Protein AF-A0A452XB83-F1 (afdb_monomer)

Mean predicted aligned error: 9.09 Å

Radius of gyration: 18.93 Å; Cα contacts (8 Å, |Δi|>4): 7; chains: 1; bounding box: 47×20×42 Å

pLDDT: mean 86.32, std 14.94, range [41.88, 97.19]

Foldseek 3Di:
DCPPPPPPPPPDDPVRVVVVVVVVVVVPVVVVVVVVLVVVCVVPNPDDPCPDPVNVVVVVVVD

Organism: Aegilops tauschii subsp. strangulata (NCBI:txid200361)

Secondary structure (DSSP, 8-state):
---------S---HHHHHHHHHHHHHHHHHHHHHHHHHHHHHHS-SS-GGGSHHHHHHHHTT-

Structure (mmCIF, N/CA/C/O backbone):
data_AF-A0A452XB83-F1
#
_entry.id   AF-A0A452XB83-F1
#
loop_
_atom_site.group_PDB
_atom_site.id
_atom_site.type_symbol
_atom_site.label_atom_id
_atom_site.label_alt_id
_atom_site.label_comp_id
_atom_site.label_asym_id
_atom_site.label_entity_id
_atom_site.label_seq_id
_atom_site.pdbx_PDB_ins_code
_atom_site.Cartn_x
_atom_site.Cartn_y
_atom_site.Cartn_z
_atom_site.occupancy
_atom_site.B_iso_or_equiv
_atom_site.auth_seq_id
_atom_site.auth_comp_id
_atom_site.auth_asym_id
_atom_site.auth_atom_id
_atom_site.pdbx_PDB_model_num
ATOM 1 N N . ASP A 1 1 ? 3.348 -14.147 9.278 1.00 41.88 1 ASP A N 1
ATOM 2 C CA . ASP A 1 1 ? 2.949 -12.820 9.772 1.00 41.88 1 ASP A CA 1
ATOM 3 C C . ASP A 1 1 ? 2.257 -12.956 11.113 1.00 41.88 1 ASP A C 1
ATOM 5 O O . ASP A 1 1 ? 1.088 -13.315 11.173 1.00 41.88 1 ASP A O 1
ATOM 9 N N . HIS A 1 2 ? 2.999 -12.754 12.202 1.00 48.00 2 HIS A N 1
ATOM 10 C CA . HIS A 1 2 ? 2.412 -12.638 13.535 1.00 48.00 2 HIS A CA 1
ATOM 11 C C . HIS A 1 2 ? 1.905 -11.201 13.676 1.00 48.00 2 HIS A C 1
ATOM 13 O O . HIS A 1 2 ? 2.563 -10.340 14.254 1.00 48.00 2 HIS A O 1
ATOM 19 N N . MET A 1 3 ? 0.738 -10.920 13.099 1.00 48.47 3 MET A N 1
ATOM 20 C CA . MET A 1 3 ? -0.028 -9.757 13.529 1.00 48.47 3 MET A CA 1
ATOM 21 C C . MET A 1 3 ? -0.357 -10.009 14.998 1.00 48.47 3 MET A C 1
ATOM 23 O O . MET A 1 3 ? -1.038 -10.984 15.318 1.00 48.47 3 MET A O 1
ATOM 27 N N . CYS A 1 4 ? 0.215 -9.202 15.889 1.00 55.91 4 CYS A N 1
ATOM 28 C CA . CYS A 1 4 ? -0.059 -9.244 17.318 1.00 55.91 4 CYS A CA 1
ATOM 29 C C . CYS A 1 4 ? -1.576 -9.081 17.513 1.00 55.91 4 CYS A C 1
ATOM 31 O O . CYS A 1 4 ? -2.089 -7.965 17.513 1.00 55.91 4 CYS A O 1
ATOM 33 N N . ARG A 1 5 ? -2.315 -10.193 17.621 1.00 58.78 5 ARG A N 1
ATOM 34 C CA . ARG A 1 5 ? -3.699 -10.194 18.097 1.00 58.78 5 ARG A CA 1
ATOM 35 C C . ARG A 1 5 ? -3.622 -9.899 19.586 1.00 58.78 5 ARG A C 1
ATOM 37 O O . ARG A 1 5 ? -3.546 -10.806 20.407 1.00 58.78 5 ARG A O 1
ATOM 44 N N . GLN A 1 6 ? -3.572 -8.615 19.917 1.00 59.97 6 GLN A N 1
ATOM 45 C CA . GLN A 1 6 ? -3.976 -8.160 21.238 1.00 59.97 6 GLN A CA 1
ATOM 46 C C . GLN A 1 6 ? -5.399 -8.704 21.456 1.00 59.97 6 GLN A C 1
ATOM 48 O O . GLN A 1 6 ? -6.232 -8.548 20.555 1.00 59.97 6 GLN A O 1
ATOM 53 N N . PRO A 1 7 ? -5.688 -9.405 22.563 1.00 52.06 7 PRO A N 1
ATOM 54 C CA . PRO A 1 7 ? -7.051 -9.806 22.852 1.00 52.06 7 PRO A CA 1
ATOM 55 C C . PRO A 1 7 ? -7.881 -8.529 23.003 1.00 52.06 7 PRO A C 1
ATOM 57 O O . PRO A 1 7 ? -7.682 -7.737 23.921 1.00 52.06 7 PRO A O 1
ATOM 60 N N . SER A 1 8 ? -8.793 -8.316 22.058 1.00 59.84 8 SER A N 1
ATOM 61 C CA . SER A 1 8 ? -9.788 -7.243 22.033 1.00 59.84 8 SER A CA 1
ATOM 62 C C . SER A 1 8 ? -10.888 -7.501 23.072 1.00 59.84 8 SER A C 1
ATOM 64 O O . SER A 1 8 ? -12.071 -7.481 22.752 1.00 59.84 8 SER A O 1
ATOM 66 N N . THR A 1 9 ? -10.503 -7.861 24.294 1.00 54.81 9 THR A N 1
ATOM 67 C CA . THR A 1 9 ? -11.415 -8.188 25.402 1.00 54.81 9 THR A CA 1
ATOM 68 C C . THR A 1 9 ? -11.625 -7.010 26.348 1.00 54.81 9 THR A C 1
ATOM 70 O O . THR A 1 9 ? -12.157 -7.188 27.437 1.00 54.81 9 THR A O 1
ATOM 73 N N . LEU A 1 10 ? -11.204 -5.806 25.958 1.00 64.19 10 LEU A N 1
ATOM 74 C CA . LEU A 1 10 ? -11.741 -4.573 26.519 1.00 64.19 10 LEU A CA 1
ATOM 75 C C . LEU A 1 10 ? -12.911 -4.179 25.623 1.00 64.19 10 LEU A C 1
ATOM 77 O O . LEU A 1 10 ? -12.700 -3.770 24.482 1.00 64.19 10 LEU A O 1
ATOM 81 N N . GLU A 1 11 ? -14.133 -4.376 26.114 1.00 74.19 11 GLU A N 1
ATOM 82 C CA . GLU A 1 11 ? -15.313 -3.777 25.497 1.00 74.19 11 GLU A CA 1
ATOM 83 C C . GLU A 1 11 ? -15.114 -2.261 25.520 1.00 74.19 11 GLU A C 1
ATOM 85 O O . GLU A 1 11 ? -15.209 -1.618 26.564 1.00 74.19 11 GLU A O 1
ATOM 90 N N . LEU A 1 12 ? -14.738 -1.710 24.367 1.00 78.44 12 LEU A N 1
ATOM 91 C CA . LEU A 1 12 ? -14.659 -0.273 24.162 1.00 78.44 12 LEU A CA 1
ATOM 92 C C . LEU A 1 12 ? -16.052 0.314 24.375 1.00 78.44 12 LEU A C 1
ATOM 94 O O . LEU A 1 12 ? -17.048 -0.286 23.954 1.00 78.44 12 LEU A O 1
ATOM 98 N N . SER A 1 13 ? -16.123 1.491 24.987 1.00 90.00 13 SER A N 1
ATOM 99 C CA . SER A 1 13 ? -17.374 2.241 25.044 1.00 90.00 13 SER A CA 1
ATOM 100 C C . SER A 1 13 ? -17.897 2.519 23.623 1.00 90.00 13 SER A C 1
ATOM 102 O O . SER A 1 13 ? -17.115 2.540 22.667 1.00 90.00 13 SER A O 1
ATOM 104 N N . PRO A 1 14 ? -19.210 2.743 23.444 1.00 90.44 14 PRO A N 1
ATOM 105 C CA . PRO A 1 14 ? -19.781 3.016 22.124 1.00 90.44 14 PRO A CA 1
ATOM 106 C C . PRO A 1 14 ? -19.085 4.172 21.388 1.00 90.44 14 PRO A C 1
ATOM 108 O O . PRO A 1 14 ? -18.839 4.082 20.186 1.00 90.44 14 PRO A O 1
ATOM 111 N N . ASP A 1 15 ? -18.696 5.217 22.123 1.00 90.81 15 ASP A N 1
ATOM 112 C CA . ASP A 1 15 ? -17.996 6.379 21.573 1.00 90.81 15 ASP A CA 1
ATOM 113 C C . ASP A 1 15 ? -16.569 6.029 21.125 1.00 90.81 15 ASP A C 1
ATOM 115 O O . ASP A 1 15 ? -16.122 6.457 20.060 1.00 90.81 15 ASP A O 1
ATOM 119 N N . GLU A 1 16 ? -15.857 5.199 21.893 1.00 90.19 16 GLU A N 1
ATOM 120 C CA . GLU A 1 16 ? -14.525 4.711 21.518 1.00 90.19 16 GLU A CA 1
ATOM 121 C C . GLU A 1 16 ? -14.576 3.791 20.294 1.00 90.19 16 GLU A C 1
ATOM 123 O O . GLU A 1 16 ? -13.689 3.860 19.443 1.00 90.19 16 GLU A O 1
ATOM 128 N N . GLN A 1 17 ? -15.612 2.954 20.167 1.00 89.38 17 GLN A N 1
ATOM 129 C CA . GLN A 1 17 ? -15.812 2.112 18.981 1.00 89.38 17 GLN A CA 1
ATOM 130 C C . GLN A 1 17 ? -16.059 2.963 17.734 1.00 89.38 17 GLN A C 1
ATOM 132 O O . GLN A 1 17 ? -15.444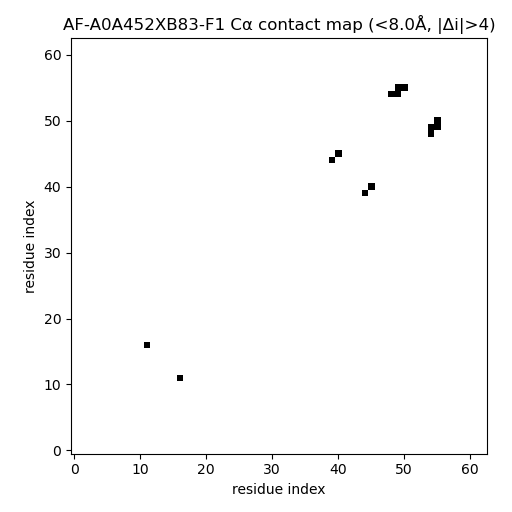 2.717 16.695 1.00 89.38 17 GLN A O 1
ATOM 137 N N . LEU A 1 18 ? -16.910 3.987 17.847 1.00 90.75 18 LEU A 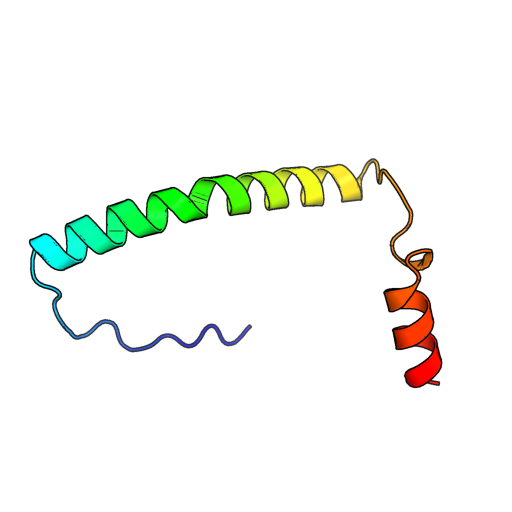N 1
ATOM 138 C CA . LEU A 1 18 ? -17.200 4.907 16.751 1.00 90.75 18 LEU A CA 1
ATOM 139 C C . LEU A 1 18 ? -15.941 5.675 16.326 1.00 90.75 18 LEU A C 1
ATOM 141 O O . LEU A 1 18 ? -15.597 5.693 15.143 1.00 90.75 18 LEU A O 1
ATOM 145 N N . ALA A 1 19 ? -15.200 6.235 17.285 1.00 91.25 19 ALA A N 1
ATOM 146 C CA . ALA A 1 19 ? -13.950 6.944 17.017 1.00 91.25 19 ALA A CA 1
ATOM 147 C C . ALA A 1 19 ? -12.884 6.029 16.383 1.00 91.25 19 ALA A C 1
ATOM 149 O O . ALA A 1 19 ? -12.149 6.446 15.478 1.00 91.25 19 ALA A O 1
ATOM 150 N N . ALA A 1 20 ? -12.806 4.769 16.823 1.00 89.12 20 ALA A N 1
ATOM 151 C CA . ALA A 1 20 ? -11.919 3.771 16.236 1.00 89.12 20 ALA A CA 1
ATOM 152 C C . ALA A 1 20 ? -12.317 3.437 14.791 1.00 89.12 20 ALA A C 1
ATOM 154 O O . ALA A 1 20 ? -11.442 3.352 13.928 1.00 89.12 20 ALA A O 1
ATOM 155 N N . GLU A 1 21 ? -13.612 3.297 14.499 1.00 90.50 21 GLU A N 1
ATOM 156 C CA . GLU A 1 21 ? -14.108 3.043 13.145 1.00 90.50 21 GLU A CA 1
ATOM 157 C C . GLU A 1 21 ? -13.831 4.226 12.203 1.00 90.50 21 GLU A C 1
ATOM 159 O O . GLU A 1 21 ? -13.368 4.033 11.075 1.00 90.50 21 GLU A O 1
ATOM 164 N N . GLU A 1 22 ? -14.061 5.459 12.656 1.00 91.62 22 GLU A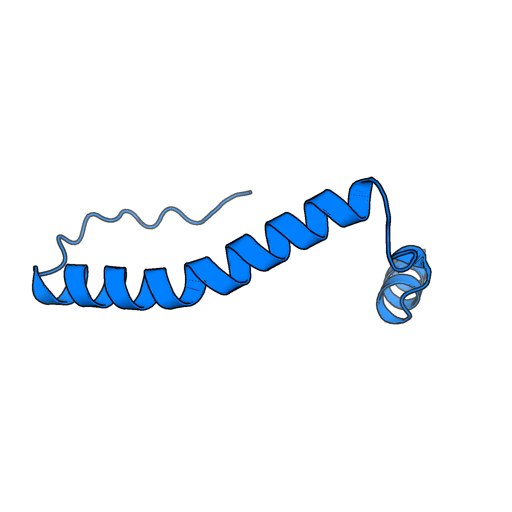 N 1
ATOM 165 C CA . GLU A 1 22 ? -13.763 6.672 11.884 1.00 91.62 22 GLU A CA 1
ATOM 166 C C . GLU A 1 22 ? -12.268 6.804 11.585 1.00 91.62 22 GLU A C 1
ATOM 168 O O . GLU A 1 22 ? -11.869 7.043 10.439 1.00 91.62 22 GLU A O 1
ATOM 173 N N . THR A 1 23 ? -11.431 6.568 12.596 1.00 89.62 23 THR A N 1
ATOM 174 C CA . THR A 1 23 ? -9.974 6.562 12.440 1.00 89.62 23 THR A CA 1
ATOM 175 C C . THR A 1 23 ? -9.536 5.459 11.481 1.00 89.62 23 THR A C 1
ATOM 177 O O . THR A 1 23 ? -8.710 5.692 10.601 1.00 89.62 23 THR A O 1
ATOM 180 N N . PHE A 1 24 ? -10.110 4.260 11.590 1.00 90.44 24 PHE A N 1
ATOM 181 C CA . PHE A 1 24 ? -9.800 3.142 10.704 1.00 90.44 24 PHE A CA 1
ATOM 182 C C . PHE A 1 24 ? -10.115 3.475 9.239 1.00 90.44 24 PHE A C 1
ATOM 184 O O . PHE A 1 24 ? -9.261 3.282 8.370 1.00 90.44 24 PHE A O 1
ATOM 191 N N . LYS A 1 25 ? -11.284 4.071 8.964 1.00 91.56 25 LYS A N 1
ATOM 192 C CA . LYS A 1 25 ? -11.697 4.500 7.613 1.00 91.56 25 LYS A CA 1
ATOM 193 C C . LYS A 1 25 ? -10.712 5.477 6.969 1.00 91.56 25 LYS A C 1
ATOM 195 O O . LYS A 1 25 ? -10.532 5.439 5.748 1.00 91.56 25 LYS A O 1
ATOM 200 N N . LEU A 1 26 ? -10.052 6.327 7.761 1.00 92.44 26 LEU A N 1
ATOM 201 C CA . LEU A 1 26 ? -9.011 7.232 7.267 1.00 92.44 26 LEU A CA 1
ATOM 202 C C . LEU A 1 26 ? -7.815 6.460 6.686 1.00 92.44 26 LEU A C 1
ATOM 204 O O . LEU A 1 26 ? -7.277 6.845 5.647 1.00 92.44 26 LEU A O 1
ATOM 208 N N . TYR A 1 27 ? -7.436 5.348 7.319 1.00 92.88 27 TYR A N 1
ATOM 209 C CA . TYR A 1 27 ? -6.316 4.509 6.892 1.00 92.88 27 TYR A CA 1
ATOM 210 C C . TYR A 1 27 ? -6.682 3.492 5.804 1.00 92.88 27 TYR A C 1
ATOM 212 O O . TYR A 1 27 ? -5.791 3.063 5.070 1.00 92.88 27 TYR A O 1
ATOM 220 N N . CYS A 1 28 ? -7.958 3.130 5.636 1.00 93.75 28 CYS A N 1
ATOM 221 C CA . CYS A 1 28 ? -8.367 2.175 4.597 1.00 93.75 28 CYS A CA 1
ATOM 222 C C . CYS A 1 28 ? -7.980 2.646 3.189 1.00 93.75 28 CYS A C 1
ATOM 224 O O . CYS A 1 28 ? -7.353 1.902 2.436 1.00 93.75 28 CYS A O 1
ATOM 226 N N . LYS A 1 29 ? -8.282 3.906 2.851 1.00 91.12 29 LYS A N 1
ATOM 227 C CA . LYS A 1 29 ? -8.059 4.463 1.504 1.00 91.12 29 LYS A CA 1
ATOM 228 C C . LYS A 1 29 ? -6.605 4.353 1.015 1.00 91.12 29 LYS A C 1
ATOM 230 O O . LYS A 1 29 ? -6.400 3.849 -0.092 1.00 91.12 29 LYS A O 1
ATOM 235 N N . PRO A 1 30 ? -5.577 4.796 1.770 1.00 96.12 30 PRO A N 1
ATOM 236 C CA . PRO A 1 30 ? -4.195 4.656 1.315 1.00 96.12 30 PRO A CA 1
ATOM 237 C C . PRO A 1 30 ? -3.752 3.190 1.208 1.00 96.12 30 PRO A C 1
ATOM 239 O O . PRO A 1 30 ? -3.003 2.852 0.293 1.00 96.12 30 PRO A O 1
ATOM 242 N N . VAL A 1 31 ? -4.233 2.305 2.088 1.00 96.25 31 VAL A N 1
ATOM 243 C CA . VAL A 1 31 ? -3.902 0.871 2.038 1.00 96.25 31 VAL A CA 1
ATOM 244 C C . VAL A 1 31 ? -4.484 0.216 0.783 1.00 96.25 31 VAL A C 1
ATOM 246 O O . VAL A 1 31 ? -3.768 -0.470 0.053 1.00 96.25 31 VAL A O 1
ATOM 249 N N . GLU A 1 32 ? -5.758 0.466 0.484 1.00 96.25 32 GLU A N 1
ATOM 250 C CA . GLU A 1 32 ? -6.425 -0.036 -0.721 1.00 96.25 32 GLU A CA 1
ATOM 251 C C . GLU A 1 32 ? -5.723 0.437 -1.997 1.00 96.25 32 GLU A C 1
ATOM 253 O O . GLU A 1 32 ? -5.470 -0.361 -2.903 1.00 96.25 32 GLU A O 1
ATOM 258 N N . LEU A 1 33 ? -5.341 1.716 -2.047 1.00 96.38 33 LEU A N 1
ATOM 259 C CA . LEU A 1 33 ? -4.603 2.278 -3.173 1.00 96.38 33 LEU A CA 1
ATOM 260 C C . LEU A 1 33 ? -3.259 1.567 -3.381 1.00 96.38 33 LEU A C 1
ATOM 262 O O . LEU A 1 33 ? -2.949 1.151 -4.500 1.00 96.38 33 LEU A O 1
ATOM 266 N N . CYS A 1 34 ? -2.472 1.394 -2.316 1.00 95.94 34 CYS A N 1
ATOM 267 C CA . CYS A 1 34 ? -1.192 0.690 -2.381 1.00 95.94 34 CYS A CA 1
ATOM 268 C C . CYS A 1 34 ? -1.360 -0.755 -2.862 1.00 95.94 34 CYS A C 1
ATOM 270 O O . CYS A 1 34 ? -0.584 -1.202 -3.705 1.00 95.94 34 CYS A O 1
ATOM 272 N N . ASN A 1 35 ? -2.402 -1.456 -2.410 1.00 96.94 35 ASN A N 1
ATOM 273 C CA . ASN A 1 35 ? -2.699 -2.819 -2.854 1.00 96.94 35 ASN A CA 1
ATOM 274 C C . ASN A 1 35 ? -3.019 -2.874 -4.356 1.00 96.94 35 ASN A C 1
ATOM 276 O O . ASN A 1 35 ? -2.531 -3.756 -5.067 1.00 96.94 35 ASN A O 1
ATOM 280 N N . VAL A 1 36 ? -3.799 -1.914 -4.869 1.00 97.12 36 VAL A N 1
ATOM 281 C CA . VAL A 1 36 ? -4.096 -1.809 -6.308 1.00 97.12 36 VAL A CA 1
ATOM 282 C C . VAL A 1 36 ? -2.824 -1.547 -7.112 1.00 97.12 36 VAL A C 1
ATOM 284 O O . VAL A 1 36 ? -2.599 -2.200 -8.133 1.00 97.12 36 VAL A O 1
ATOM 287 N N . ILE A 1 37 ? -1.977 -0.619 -6.659 1.00 95.88 37 ILE A N 1
ATOM 288 C CA . ILE A 1 37 ? -0.700 -0.307 -7.315 1.00 95.88 37 ILE A CA 1
ATOM 289 C C . ILE A 1 37 ? 0.217 -1.532 -7.304 1.00 95.88 37 ILE A C 1
ATOM 291 O O . ILE A 1 37 ? 0.774 -1.881 -8.343 1.00 95.88 37 ILE A O 1
ATOM 295 N N . GLN A 1 38 ? 0.336 -2.216 -6.165 1.00 95.12 38 GLN A N 1
ATOM 296 C CA . GLN A 1 38 ? 1.160 -3.413 -6.028 1.00 95.12 38 GLN A CA 1
ATOM 297 C C . GLN A 1 38 ? 0.696 -4.515 -6.978 1.00 95.12 38 GLN A C 1
ATOM 299 O O . GLN A 1 38 ? 1.527 -5.096 -7.670 1.00 95.12 38 GLN A O 1
ATOM 304 N N . LYS A 1 39 ? -0.617 -4.762 -7.067 1.00 96.88 39 LYS A N 1
ATOM 305 C CA . LYS A 1 39 ? -1.178 -5.748 -7.997 1.00 96.88 39 LYS A CA 1
ATOM 306 C C . LYS A 1 39 ? -0.850 -5.400 -9.448 1.00 96.88 39 LYS A C 1
ATOM 30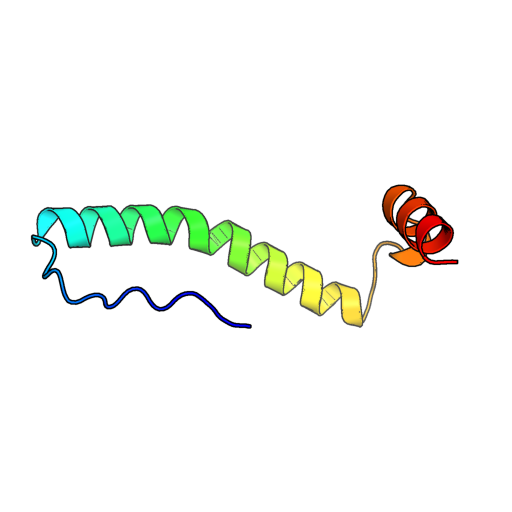8 O O . LYS A 1 39 ? -0.393 -6.264 -10.182 1.00 96.88 39 LYS A O 1
ATOM 313 N N . ARG A 1 40 ? -1.015 -4.136 -9.853 1.00 96.12 40 ARG A N 1
ATOM 314 C CA . ARG A 1 40 ? -0.675 -3.678 -11.215 1.00 96.12 40 ARG A CA 1
ATOM 315 C C . ARG A 1 40 ? 0.816 -3.797 -11.520 1.00 96.12 40 ARG A C 1
ATOM 317 O O . ARG A 1 40 ? 1.181 -4.118 -12.644 1.00 96.12 40 ARG A O 1
ATOM 324 N N . ALA A 1 41 ? 1.670 -3.556 -10.529 1.00 95.31 41 ALA A N 1
ATOM 325 C CA . ALA A 1 41 ? 3.115 -3.640 -10.687 1.00 95.31 41 ALA A CA 1
ATOM 326 C C . ALA A 1 41 ? 3.625 -5.076 -10.907 1.00 95.31 41 ALA A C 1
ATOM 328 O O . ALA A 1 41 ? 4.757 -5.231 -11.359 1.00 95.31 41 ALA A O 1
ATOM 329 N N . LEU A 1 42 ? 2.820 -6.107 -10.607 1.00 93.12 42 LEU A N 1
ATOM 330 C CA . LEU A 1 42 ? 3.152 -7.496 -10.947 1.00 93.12 42 LEU A CA 1
ATOM 331 C C . LEU A 1 42 ? 3.172 -7.710 -12.464 1.00 93.12 42 LEU A C 1
ATOM 333 O O . LEU A 1 42 ? 4.063 -8.391 -12.965 1.00 93.12 42 LEU A O 1
ATOM 337 N N . ASP A 1 43 ? 2.232 -7.087 -13.176 1.00 95.81 43 ASP A N 1
ATOM 338 C CA . ASP A 1 43 ? 2.074 -7.250 -14.623 1.00 95.81 43 ASP A CA 1
ATOM 339 C C . ASP A 1 43 ? 2.816 -6.159 -15.412 1.00 95.81 43 ASP A C 1
ATOM 341 O O . ASP A 1 43 ? 3.459 -6.440 -16.422 1.00 95.8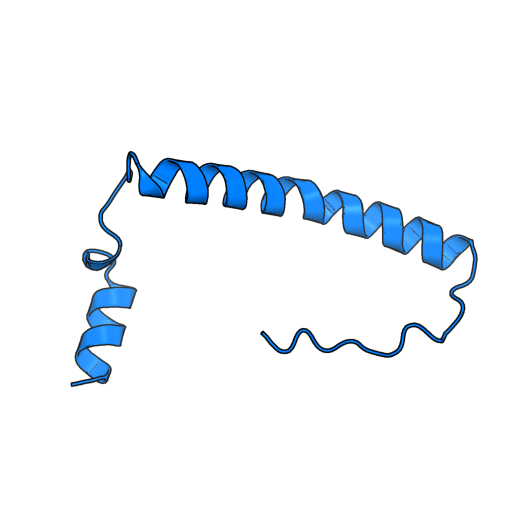1 43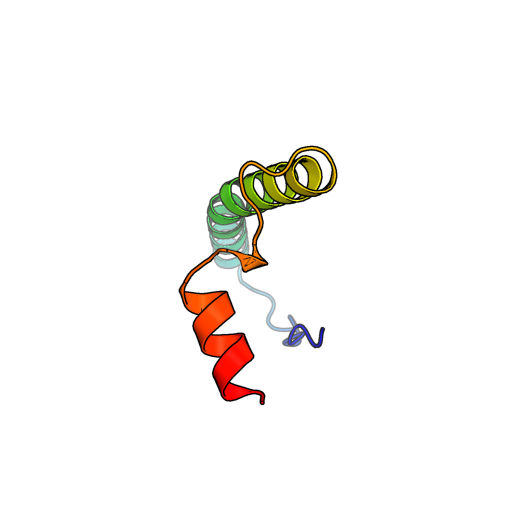 ASP A O 1
ATOM 345 N N . ASN A 1 44 ? 2.748 -4.903 -14.952 1.00 95.44 44 ASN A N 1
ATOM 346 C CA . ASN A 1 44 ? 3.361 -3.747 -15.609 1.00 95.44 44 ASN A CA 1
ATOM 347 C C . ASN A 1 44 ? 4.087 -2.847 -14.590 1.00 95.44 44 ASN A C 1
ATOM 349 O O . ASN A 1 44 ? 3.532 -1.842 -14.124 1.00 95.44 44 ASN A O 1
ATOM 353 N N . PRO A 1 45 ? 5.318 -3.207 -14.193 1.00 94.81 45 PRO A N 1
ATOM 354 C CA . PRO A 1 45 ? 6.082 -2.425 -13.236 1.00 94.81 45 PRO A CA 1
ATOM 355 C C . PRO A 1 45 ? 6.554 -1.102 -13.852 1.00 94.81 45 PRO A C 1
ATOM 357 O O . PRO A 1 45 ? 7.216 -1.087 -14.886 1.00 94.81 45 PRO A O 1
ATOM 360 N N . ALA A 1 46 ? 6.312 0.014 -13.159 1.00 93.25 46 ALA A N 1
ATOM 361 C CA . ALA A 1 46 ? 6.838 1.325 -13.561 1.00 93.25 46 ALA A CA 1
ATOM 362 C C . ALA A 1 46 ? 8.379 1.393 -13.511 1.00 93.25 46 ALA A C 1
ATOM 364 O O . ALA A 1 46 ? 9.002 2.176 -14.223 1.00 93.25 46 ALA A O 1
ATOM 365 N N . PHE A 1 47 ? 8.998 0.580 -12.655 1.00 93.44 47 PHE A N 1
ATOM 366 C CA . PHE A 1 47 ? 10.443 0.422 -12.549 1.00 93.44 47 PHE A CA 1
ATOM 367 C C . PHE A 1 47 ? 10.779 -0.942 -11.941 1.00 93.44 47 PHE A C 1
ATOM 369 O O . PHE A 1 47 ? 9.963 -1.591 -11.287 1.00 93.44 47 PHE A O 1
ATOM 376 N N . LEU A 1 48 ? 12.028 -1.366 -12.099 1.00 92.50 48 LEU A N 1
ATOM 377 C CA . LEU A 1 48 ? 12.522 -2.611 -11.523 1.00 92.50 48 LEU A CA 1
ATOM 378 C C . LEU A 1 48 ? 12.991 -2.374 -10.082 1.00 92.50 48 LEU A C 1
ATOM 380 O O . LEU A 1 48 ? 13.941 -1.627 -9.861 1.00 92.50 48 LEU A O 1
ATOM 384 N N . GLN A 1 49 ? 12.386 -3.048 -9.097 1.00 92.50 49 GLN A N 1
ATOM 385 C CA . GLN A 1 49 ? 12.729 -2.877 -7.672 1.00 92.50 49 GLN A CA 1
ATOM 386 C C . GLN A 1 49 ? 14.231 -3.051 -7.378 1.00 92.50 49 GLN A C 1
ATOM 388 O O . GLN A 1 49 ? 14.809 -2.307 -6.591 1.00 92.50 49 GLN A O 1
ATOM 393 N N . ARG A 1 50 ? 14.904 -3.978 -8.072 1.00 92.69 50 ARG A N 1
ATOM 394 C CA . ARG A 1 50 ? 16.354 -4.214 -7.932 1.00 92.69 50 ARG A CA 1
ATOM 395 C C . ARG A 1 50 ? 17.233 -3.020 -8.321 1.00 92.69 50 ARG A C 1
ATOM 397 O O . ARG A 1 50 ? 18.402 -2.999 -7.956 1.00 92.69 50 ARG A O 1
ATOM 404 N N . CYS A 1 51 ? 16.699 -2.059 -9.072 1.00 94.81 51 CYS A N 1
ATOM 405 C CA . CYS A 1 51 ? 17.408 -0.843 -9.464 1.00 94.81 51 CYS A CA 1
ATOM 406 C C . CYS A 1 51 ? 17.310 0.260 -8.398 1.00 94.81 51 CYS A C 1
ATOM 408 O O . CYS A 1 51 ? 18.012 1.263 -8.499 1.00 94.81 51 CYS A O 1
ATOM 410 N N . LEU A 1 52 ? 16.474 0.088 -7.366 1.00 95.56 52 LEU A N 1
ATOM 411 C CA . LEU A 1 52 ? 16.363 1.044 -6.269 1.00 95.56 52 LEU A CA 1
ATOM 412 C C . LEU A 1 52 ? 17.657 1.070 -5.454 1.00 95.56 52 LEU A C 1
ATOM 414 O O . LEU A 1 52 ? 18.147 0.036 -4.995 1.00 95.56 52 LEU A O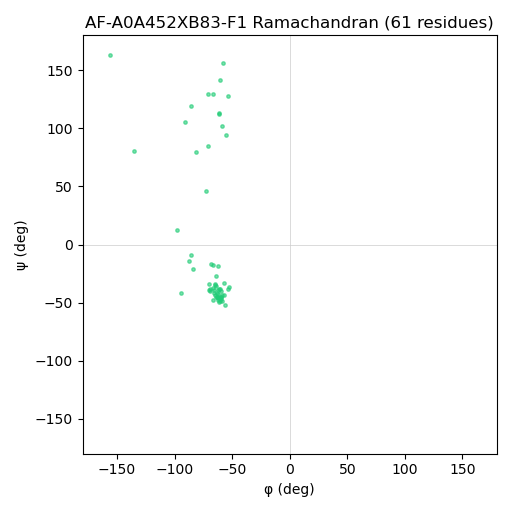 1
ATOM 418 N N . HIS A 1 53 ? 18.186 2.272 -5.222 1.00 97.19 53 HIS A N 1
ATOM 419 C CA . HIS A 1 53 ? 19.485 2.453 -4.575 1.00 97.19 53 HIS A CA 1
ATOM 420 C C . HIS A 1 53 ? 19.553 1.791 -3.189 1.00 97.19 53 HIS A C 1
ATOM 422 O O . HIS A 1 53 ? 20.512 1.080 -2.889 1.00 97.19 53 HIS A O 1
ATOM 428 N N . TYR A 1 54 ? 18.507 1.943 -2.368 1.00 96.00 54 TYR A N 1
ATOM 429 C CA . TYR A 1 54 ? 18.463 1.320 -1.042 1.00 96.00 54 TYR A CA 1
ATOM 430 C C . TYR A 1 54 ? 18.431 -0.215 -1.121 1.00 96.00 54 TYR A C 1
ATOM 432 O O . TYR A 1 54 ? 19.046 -0.882 -0.291 1.00 96.00 54 TYR A O 1
ATOM 440 N N . MET A 1 55 ? 17.774 -0.797 -2.133 1.00 95.50 55 MET A N 1
ATOM 441 C CA . MET A 1 55 ? 17.745 -2.249 -2.330 1.00 95.50 55 MET A CA 1
ATOM 442 C C . MET A 1 55 ? 19.102 -2.789 -2.772 1.00 95.50 55 MET A C 1
ATOM 444 O O . MET A 1 55 ? 19.526 -3.844 -2.297 1.00 95.50 55 MET A O 1
ATOM 448 N N . ILE A 1 56 ? 19.808 -2.060 -3.638 1.00 95.81 56 ILE A N 1
ATOM 449 C CA . ILE A 1 56 ? 21.178 -2.395 -4.047 1.00 95.81 56 ILE A CA 1
ATOM 450 C C . ILE A 1 56 ? 22.099 -2.378 -2.825 1.00 95.81 56 ILE A C 1
ATOM 452 O O . ILE A 1 56 ? 22.827 -3.343 -2.589 1.00 95.81 56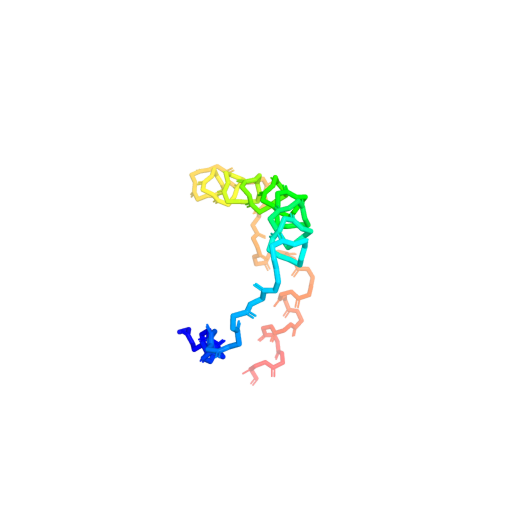 ILE A O 1
ATOM 456 N N . GLN A 1 57 ? 22.044 -1.313 -2.022 1.00 96.19 57 GLN A N 1
ATOM 457 C CA . GLN A 1 57 ? 22.830 -1.204 -0.793 1.00 96.19 57 GLN A CA 1
ATOM 458 C C . GLN A 1 57 ? 22.510 -2.338 0.189 1.00 96.19 57 GLN A C 1
ATOM 460 O O . GLN A 1 57 ? 23.426 -2.990 0.691 1.00 96.19 57 GLN A O 1
ATOM 465 N N . ALA A 1 58 ? 21.226 -2.620 0.426 1.00 95.56 58 ALA A N 1
ATOM 466 C CA . ALA A 1 58 ? 20.795 -3.712 1.295 1.00 95.56 58 ALA A CA 1
ATOM 467 C C . ALA A 1 58 ? 21.274 -5.082 0.785 1.00 95.56 58 ALA A C 1
ATOM 469 O O . ALA A 1 58 ? 21.694 -5.919 1.577 1.00 95.56 58 ALA A O 1
ATOM 470 N N . SER A 1 59 ? 21.266 -5.303 -0.532 1.00 92.56 59 SER A N 1
ATOM 471 C CA . SER A 1 59 ? 21.729 -6.553 -1.150 1.00 92.56 59 SER A CA 1
ATOM 472 C C . SER A 1 59 ? 23.245 -6.734 -1.061 1.00 92.56 59 SER A C 1
ATOM 474 O O . SER A 1 59 ? 23.715 -7.860 -0.931 1.00 92.56 59 SER A O 1
ATOM 476 N N . ARG A 1 60 ? 24.020 -5.643 -1.125 1.00 94.19 60 ARG A N 1
ATOM 477 C CA . ARG A 1 60 ? 25.483 -5.674 -0.954 1.00 94.19 60 ARG A CA 1
ATOM 478 C C . ARG A 1 60 ? 25.887 -5.992 0.481 1.00 94.19 60 ARG A C 1
ATOM 480 O O . ARG A 1 60 ? 26.819 -6.751 0.661 1.00 94.19 60 ARG A O 1
ATOM 487 N N . LYS A 1 61 ? 25.162 -5.474 1.479 1.00 91.69 61 LYS A N 1
ATOM 488 C CA . LYS A 1 61 ? 25.412 -5.766 2.905 1.00 91.69 61 LYS A CA 1
ATOM 489 C C . LYS A 1 61 ? 25.136 -7.222 3.304 1.00 91.69 61 LYS A C 1
ATOM 491 O O . LYS A 1 61 ? 25.546 -7.632 4.380 1.00 91.69 61 LYS A O 1
ATOM 496 N N . LYS A 1 62 ? 24.385 -7.970 2.488 1.00 84.00 62 LYS A N 1
ATOM 497 C CA . LYS A 1 62 ? 24.078 -9.391 2.720 1.00 84.00 62 LYS A CA 1
ATOM 498 C C . LYS A 1 62 ? 25.128 -10.351 2.145 1.00 84.00 62 LYS A C 1
ATOM 500 O O . LYS A 1 62 ? 25.046 -11.537 2.445 1.00 84.00 62 LYS A O 1
ATOM 505 N N . ARG A 1 63 ? 26.019 -9.871 1.271 1.00 68.56 63 ARG A N 1
ATOM 506 C CA . ARG A 1 63 ? 27.141 -10.641 0.718 1.00 68.56 63 ARG A CA 1
ATOM 507 C C . ARG A 1 63 ? 28.374 -10.444 1.581 1.00 68.56 63 ARG A C 1
ATOM 509 O O . ARG A 1 63 ? 29.145 -11.418 1.668 1.00 68.56 63 ARG A O 1
#

Solvent-accessible surface area (backbone atoms only — not comparable to full-atom values): 3998 Å² total; per-residue (Å²): 133,86,72,82,77,70,80,82,79,66,85,64,53,74,67,56,48,51,54,49,52,57,54,47,57,66,53,47,58,63,53,54,51,49,52,53,52,54,59,45,39,74,82,61,51,94,64,64,70,76,74,37,68,68,51,43,54,56,56,5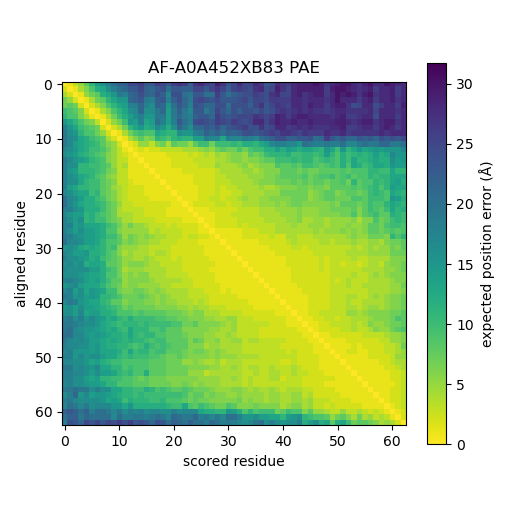7,75,76,107

Sequence (63 aa):
DHMCRQPSTLELSPDEQLAAEETFKLYCKPVELCNVIQKRALDNPAFLQRCLHYMIQASRKKR